Protein AF-A0A2J4RDI0-F1 (afdb_monomer_lite)

Sequence (144 aa):
PGLTCMLWFLLSSYFSYWLSDYASGIDKITVMVFAGAMGFFSIVVTAKTRSYFLSLPESFRKNSRFVNFLLAKCKMYGVCILFIFPCLAFYFSFTHLDSIIFCVITFFCIIVTVMVMNIDLGRYQLTTLTSVIESVKNKEIKLQ

Structure (mmCIF, N/CA/C/O backbone):
data_AF-A0A2J4RDI0-F1
#
_entry.id   AF-A0A2J4RDI0-F1
#
loop_
_atom_site.group_PDB
_atom_site.id
_atom_site.type_symbol
_atom_site.label_atom_id
_atom_site.label_alt_id
_atom_site.label_comp_id
_atom_site.label_asym_id
_atom_site.label_entity_id
_atom_site.label_seq_id
_atom_site.pdbx_PDB_ins_code
_atom_site.Cartn_x
_atom_site.Cartn_y
_atom_site.Cartn_z
_atom_site.occupancy
_atom_site.B_iso_or_equiv
_atom_site.auth_seq_id
_atom_site.auth_comp_id
_atom_site.auth_asym_id
_atom_site.auth_atom_id
_atom_site.pdbx_PDB_model_num
ATOM 1 N N . PRO A 1 1 ? 1.750 -8.832 10.143 1.00 75.44 1 PRO A N 1
ATOM 2 C CA . PRO A 1 1 ? 0.933 -8.332 9.014 1.00 75.44 1 PRO A CA 1
ATOM 3 C C . PRO A 1 1 ? 1.613 -7.208 8.221 1.00 75.44 1 PRO A C 1
ATOM 5 O O . PRO A 1 1 ? 1.884 -7.431 7.054 1.00 75.44 1 PRO A O 1
ATOM 8 N N . GLY A 1 2 ? 1.961 -6.063 8.828 1.00 79.69 2 GLY A N 1
ATOM 9 C CA . GLY A 1 2 ? 2.581 -4.946 8.091 1.00 79.69 2 GLY A CA 1
ATOM 10 C C . GLY A 1 2 ? 3.917 -5.310 7.427 1.00 79.69 2 GLY A C 1
ATOM 11 O O . GLY A 1 2 ? 4.104 -5.058 6.245 1.00 79.69 2 GLY A O 1
ATOM 12 N N . LEU A 1 3 ? 4.810 -5.993 8.155 1.00 83.44 3 LEU A N 1
ATOM 13 C CA . LEU A 1 3 ? 6.082 -6.475 7.597 1.00 83.44 3 LEU A CA 1
ATOM 14 C C . LEU A 1 3 ? 5.873 -7.468 6.441 1.00 83.44 3 LEU A C 1
ATOM 16 O O . LEU A 1 3 ? 6.575 -7.417 5.440 1.00 83.44 3 LEU A O 1
ATOM 20 N N . THR A 1 4 ? 4.872 -8.343 6.557 1.00 85.88 4 THR A N 1
ATOM 21 C CA . THR A 1 4 ? 4.497 -9.289 5.498 1.00 85.88 4 THR A CA 1
ATOM 22 C C . THR A 1 4 ? 4.040 -8.556 4.234 1.00 85.88 4 THR A C 1
ATOM 24 O O . THR A 1 4 ? 4.440 -8.945 3.144 1.00 85.88 4 THR A O 1
ATOM 27 N N . CYS A 1 5 ? 3.266 -7.471 4.368 1.00 84.62 5 CYS A N 1
ATOM 28 C CA . CYS A 1 5 ? 2.860 -6.630 3.237 1.00 84.62 5 CYS A CA 1
ATOM 29 C C . CYS A 1 5 ? 4.057 -5.939 2.574 1.00 84.62 5 CYS A C 1
ATOM 31 O O . CYS A 1 5 ? 4.156 -5.921 1.353 1.00 84.62 5 CYS A O 1
ATOM 33 N N . MET A 1 6 ? 4.988 -5.411 3.373 1.00 88.88 6 MET A N 1
ATOM 34 C CA . MET A 1 6 ? 6.218 -4.809 2.857 1.00 88.88 6 MET A CA 1
ATOM 35 C C . MET A 1 6 ? 7.050 -5.818 2.060 1.00 88.88 6 MET A C 1
ATOM 37 O O . MET A 1 6 ? 7.462 -5.522 0.940 1.00 88.88 6 MET A O 1
ATOM 41 N N . LEU A 1 7 ? 7.272 -7.011 2.620 1.00 89.44 7 LEU A N 1
ATOM 42 C CA . LEU A 1 7 ? 7.992 -8.079 1.930 1.00 89.44 7 LEU A CA 1
ATOM 43 C C . LEU A 1 7 ? 7.281 -8.474 0.637 1.00 89.44 7 LEU A C 1
ATOM 45 O O . LEU A 1 7 ? 7.943 -8.652 -0.376 1.00 89.44 7 LEU 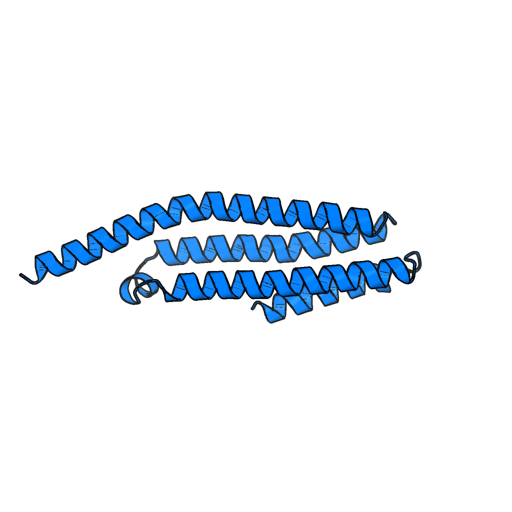A O 1
ATOM 49 N N . TRP A 1 8 ? 5.948 -8.546 0.649 1.00 90.81 8 TRP A N 1
ATOM 50 C CA . TRP A 1 8 ? 5.157 -8.843 -0.541 1.00 90.81 8 TRP A CA 1
ATOM 51 C C . TRP A 1 8 ? 5.350 -7.808 -1.653 1.00 90.81 8 TRP A C 1
ATOM 53 O O . TRP A 1 8 ? 5.602 -8.198 -2.787 1.00 90.81 8 TRP A O 1
ATOM 63 N N . PHE A 1 9 ? 5.306 -6.508 -1.339 1.00 89.69 9 PHE A N 1
ATOM 64 C CA . PHE A 1 9 ? 5.530 -5.452 -2.334 1.00 89.69 9 PHE A CA 1
ATOM 65 C C . PHE A 1 9 ? 6.938 -5.491 -2.923 1.00 89.69 9 PHE A C 1
ATOM 67 O O . PHE A 1 9 ? 7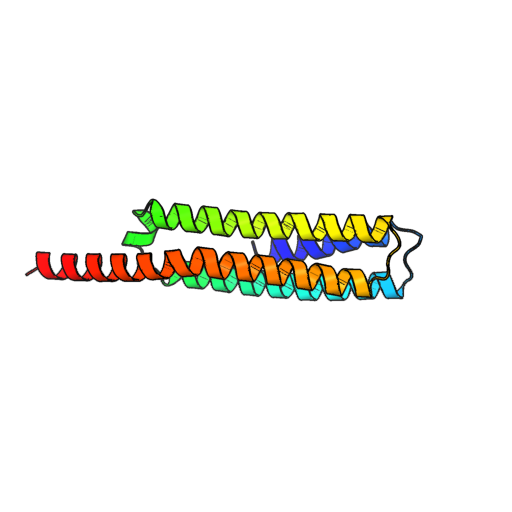.099 -5.396 -4.141 1.00 89.69 9 PHE A O 1
ATOM 74 N N . LEU A 1 10 ? 7.952 -5.695 -2.078 1.00 90.31 10 LEU A N 1
ATOM 75 C CA . LEU A 1 10 ? 9.331 -5.857 -2.535 1.00 90.31 10 LEU A CA 1
ATOM 76 C C . LEU A 1 10 ? 9.476 -7.079 -3.446 1.00 90.31 10 LEU A C 1
ATOM 78 O O . LEU A 1 10 ? 10.067 -6.971 -4.517 1.00 90.31 10 LEU A O 1
ATOM 82 N N . LEU A 1 11 ? 8.895 -8.215 -3.054 1.00 90.88 11 LEU A N 1
ATOM 83 C CA . LEU A 1 11 ? 8.940 -9.455 -3.823 1.00 90.88 11 LEU A CA 1
ATOM 84 C C . LEU A 1 11 ? 8.218 -9.303 -5.170 1.00 90.88 11 LEU A C 1
ATOM 86 O O . LEU A 1 11 ? 8.746 -9.719 -6.197 1.00 90.88 11 LEU A O 1
ATOM 90 N N . SER A 1 12 ? 7.042 -8.667 -5.186 1.00 88.88 12 SER A N 1
ATOM 91 C CA . SER A 1 12 ? 6.279 -8.445 -6.416 1.00 88.88 12 SER A CA 1
ATOM 92 C C . SER A 1 12 ? 6.999 -7.518 -7.386 1.00 88.88 12 SER A C 1
ATOM 94 O O . SER A 1 12 ? 7.036 -7.799 -8.581 1.00 88.88 12 SER A O 1
ATOM 96 N N . SER A 1 13 ? 7.607 -6.443 -6.883 1.00 87.00 13 SER A N 1
ATOM 97 C CA . SER A 1 13 ? 8.385 -5.517 -7.705 1.00 87.00 13 SER A CA 1
ATOM 98 C C . SER A 1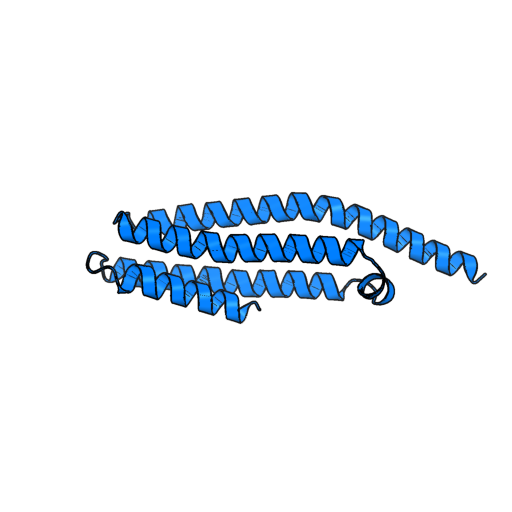 13 ? 9.656 -6.169 -8.235 1.00 87.00 13 SER A C 1
ATOM 100 O O . SER A 1 13 ? 9.976 -6.001 -9.410 1.00 87.00 13 SER A O 1
ATOM 102 N N . TYR A 1 14 ? 10.336 -6.956 -7.394 1.00 87.12 14 TYR A N 1
ATOM 103 C CA . TYR A 1 14 ? 11.502 -7.731 -7.798 1.00 87.12 14 TYR A CA 1
ATOM 104 C C . TYR A 1 14 ? 11.136 -8.702 -8.918 1.00 87.12 14 TYR A C 1
ATOM 106 O O . TYR A 1 14 ? 11.708 -8.609 -9.994 1.00 87.12 14 TYR A O 1
ATOM 114 N N . PHE A 1 15 ? 10.130 -9.562 -8.736 1.00 87.88 15 PHE A N 1
ATOM 115 C CA . PHE A 1 15 ? 9.735 -10.493 -9.793 1.00 87.88 15 PHE A CA 1
ATOM 116 C C . PHE A 1 15 ? 9.275 -9.777 -11.063 1.00 87.88 15 PHE A C 1
ATOM 118 O O . PHE A 1 15 ? 9.708 -10.154 -12.144 1.00 87.88 15 PHE A O 1
ATOM 125 N N . SER A 1 16 ? 8.473 -8.716 -10.961 1.00 85.44 16 SER A N 1
ATOM 126 C CA . SER A 1 16 ? 7.932 -8.043 -12.149 1.00 85.44 16 SER A CA 1
ATOM 127 C C . SER A 1 16 ? 9.027 -7.426 -13.023 1.00 85.44 16 SER A C 1
ATOM 129 O O . SER A 1 16 ? 9.002 -7.602 -14.236 1.00 85.44 16 SER A O 1
ATOM 131 N N . TYR A 1 17 ? 9.992 -6.715 -12.431 1.00 80.75 17 TYR A N 1
ATOM 132 C CA . TYR A 1 17 ? 11.004 -5.955 -13.180 1.00 80.75 17 TYR A CA 1
ATOM 133 C C . TYR A 1 17 ? 12.337 -6.691 -13.345 1.00 80.75 17 TYR A C 1
ATOM 135 O O . TYR A 1 17 ? 13.084 -6.385 -14.269 1.00 80.75 17 TYR A O 1
ATOM 143 N N . TRP A 1 18 ? 12.657 -7.662 -12.485 1.00 77.50 18 TRP A N 1
ATOM 144 C CA . TRP A 1 18 ? 13.875 -8.468 -12.622 1.00 77.50 18 TRP A CA 1
ATOM 145 C C . TRP A 1 18 ? 13.734 -9.559 -13.685 1.00 77.50 18 TRP A C 1
ATOM 147 O O . TRP A 1 18 ? 14.708 -9.843 -14.371 1.00 77.50 18 TRP A O 1
ATOM 157 N N . LEU A 1 19 ? 12.531 -10.127 -13.856 1.00 73.88 19 LEU A N 1
ATOM 158 C CA . LEU A 1 19 ? 12.229 -11.060 -14.954 1.00 73.88 19 LEU A CA 1
ATOM 159 C C . LEU A 1 19 ? 12.091 -10.358 -16.314 1.00 73.88 19 LEU A C 1
ATOM 161 O O . LEU A 1 19 ? 12.097 -11.025 -17.342 1.00 73.88 19 LEU A O 1
ATOM 165 N N . SER A 1 20 ? 11.943 -9.032 -16.332 1.00 72.12 20 SER A N 1
ATOM 166 C CA . SER A 1 20 ? 11.836 -8.261 -17.570 1.00 72.12 20 SER A CA 1
ATOM 167 C C . SER A 1 20 ? 13.228 -7.859 -18.059 1.00 72.12 20 SER A C 1
ATOM 169 O O . SER A 1 20 ? 13.878 -6.981 -17.484 1.00 72.12 20 SER A O 1
ATOM 171 N N . ASP A 1 21 ? 13.686 -8.496 -19.139 1.00 67.44 21 ASP A N 1
ATOM 172 C CA . ASP A 1 21 ? 14.976 -8.194 -19.782 1.00 67.44 21 ASP A CA 1
ATOM 173 C C . ASP A 1 21 ? 15.021 -6.794 -20.420 1.00 67.44 21 ASP A C 1
ATOM 175 O O . ASP A 1 21 ? 16.095 -6.256 -20.675 1.00 67.44 21 ASP A O 1
ATOM 179 N N . TYR A 1 22 ? 13.859 -6.169 -20.622 1.00 66.12 22 TYR A N 1
ATOM 180 C CA . TYR A 1 22 ? 13.720 -4.852 -21.248 1.00 66.12 22 TYR A CA 1
ATOM 181 C C . TYR A 1 22 ? 13.860 -3.676 -20.271 1.00 66.12 22 TYR A C 1
ATOM 183 O O . TYR A 1 22 ? 13.978 -2.533 -20.705 1.00 66.12 22 TYR A O 1
ATOM 191 N N . ALA A 1 23 ? 13.838 -3.924 -18.957 1.00 68.88 23 ALA A N 1
ATOM 192 C CA . ALA A 1 23 ? 13.927 -2.863 -17.959 1.00 68.88 23 ALA A CA 1
ATOM 193 C C . ALA A 1 23 ? 15.377 -2.391 -17.767 1.00 68.88 23 ALA A C 1
ATOM 195 O O . ALA A 1 23 ? 16.276 -3.195 -17.486 1.00 68.88 23 ALA A O 1
ATOM 196 N N . SER A 1 24 ? 15.604 -1.077 -17.843 1.00 79.00 24 SER A N 1
ATOM 197 C CA . SER A 1 24 ? 16.921 -0.502 -17.569 1.00 79.00 24 SER A CA 1
ATOM 198 C C . SER A 1 24 ? 17.313 -0.702 -16.097 1.00 79.00 24 SER A C 1
ATOM 200 O O . SER A 1 24 ? 16.466 -0.868 -15.213 1.00 79.00 24 SER A O 1
ATOM 202 N N . GLY A 1 25 ? 18.615 -0.660 -15.792 1.00 79.19 25 GLY A N 1
ATOM 203 C CA . GLY A 1 25 ? 19.087 -0.749 -14.404 1.00 79.19 25 GLY A CA 1
ATOM 204 C C . GLY A 1 25 ? 18.495 0.343 -13.499 1.00 79.19 25 GLY A C 1
ATOM 205 O O . GLY A 1 25 ? 18.203 0.087 -12.332 1.00 79.19 25 GLY A O 1
ATOM 206 N N . ILE A 1 26 ? 18.246 1.534 -14.054 1.00 82.25 26 ILE A N 1
ATOM 207 C CA . ILE A 1 26 ? 17.636 2.662 -13.339 1.00 82.25 26 ILE A CA 1
ATOM 208 C C . ILE A 1 26 ? 16.154 2.403 -13.042 1.00 82.25 26 ILE A C 1
ATOM 210 O O . ILE A 1 26 ? 15.701 2.703 -11.936 1.00 82.25 26 ILE A O 1
ATOM 214 N N . ASP A 1 27 ? 15.414 1.786 -13.966 1.00 82.81 27 ASP A N 1
ATOM 215 C CA . ASP A 1 27 ? 14.008 1.421 -13.742 1.00 82.81 27 ASP A CA 1
ATOM 216 C C . ASP A 1 27 ? 13.873 0.395 -12.618 1.00 82.81 27 ASP A C 1
ATOM 218 O O . ASP A 1 27 ? 13.043 0.555 -11.720 1.00 82.81 27 ASP A O 1
ATOM 222 N N . LYS A 1 28 ? 14.748 -0.620 -12.609 1.00 84.62 28 LYS A N 1
ATOM 223 C CA . LYS A 1 28 ? 14.783 -1.649 -11.558 1.00 84.62 28 LYS A CA 1
ATOM 224 C C . LYS A 1 28 ? 15.009 -1.023 -10.179 1.00 84.62 28 LYS A C 1
ATOM 226 O O . LYS A 1 28 ? 14.271 -1.321 -9.240 1.00 84.62 28 LYS A O 1
ATOM 231 N N . ILE A 1 29 ? 15.983 -0.117 -10.060 1.00 86.81 29 ILE A N 1
ATOM 232 C CA . ILE A 1 29 ? 16.281 0.577 -8.797 1.00 86.81 29 ILE A CA 1
ATOM 233 C C . ILE A 1 29 ? 15.106 1.470 -8.379 1.00 86.81 29 ILE A C 1
ATOM 235 O O . ILE A 1 29 ? 14.670 1.405 -7.230 1.00 86.81 29 ILE A O 1
ATOM 239 N N . THR A 1 30 ? 14.555 2.257 -9.305 1.00 88.25 30 THR A N 1
ATOM 240 C CA . THR A 1 30 ? 13.435 3.176 -9.042 1.00 88.25 30 THR A CA 1
ATOM 241 C C . THR A 1 30 ? 12.222 2.435 -8.486 1.00 88.25 30 THR A C 1
ATOM 243 O O . THR A 1 30 ? 11.676 2.815 -7.448 1.00 88.25 30 THR A O 1
ATOM 246 N N . VAL A 1 31 ? 11.836 1.330 -9.125 1.00 88.88 31 VAL A N 1
ATOM 247 C CA . VAL A 1 31 ? 10.679 0.532 -8.708 1.00 88.88 31 VAL A CA 1
ATOM 248 C C . VAL A 1 31 ? 10.922 -0.156 -7.364 1.00 88.88 31 VAL A C 1
ATOM 250 O O . VAL A 1 31 ? 10.004 -0.227 -6.545 1.00 88.88 31 VAL A O 1
ATOM 253 N N . MET A 1 32 ? 12.145 -0.621 -7.086 1.00 90.00 32 MET A N 1
ATOM 254 C CA . MET A 1 32 ? 12.482 -1.200 -5.781 1.00 90.00 32 MET A CA 1
ATOM 255 C C . MET A 1 32 ? 12.445 -0.168 -4.651 1.00 90.00 32 MET A C 1
ATOM 257 O O . MET A 1 32 ? 11.897 -0.455 -3.585 1.00 90.00 32 MET A O 1
ATOM 261 N N . VAL A 1 33 ? 12.980 1.037 -4.876 1.00 91.81 33 VAL A N 1
ATOM 262 C CA . VAL A 1 33 ? 12.928 2.130 -3.891 1.00 91.81 33 VAL A CA 1
ATOM 263 C C . VAL A 1 33 ? 11.477 2.519 -3.613 1.00 91.81 33 VAL A C 1
ATOM 265 O O . VAL A 1 33 ? 11.079 2.632 -2.451 1.00 91.81 33 VAL A O 1
ATOM 268 N N . PHE A 1 34 ? 10.659 2.648 -4.660 1.00 91.06 34 PHE A N 1
ATOM 269 C CA . PHE A 1 34 ? 9.237 2.940 -4.518 1.00 91.06 34 PHE A CA 1
ATOM 270 C C . PHE A 1 34 ? 8.492 1.835 -3.755 1.00 91.06 34 PHE A C 1
ATOM 272 O O . PHE A 1 34 ? 7.754 2.126 -2.814 1.00 91.06 34 PHE A O 1
ATOM 279 N N . ALA A 1 35 ? 8.729 0.564 -4.084 1.00 91.38 35 ALA A N 1
ATOM 280 C CA . ALA A 1 35 ? 8.141 -0.569 -3.371 1.00 91.38 35 ALA A CA 1
ATOM 281 C C . ALA A 1 35 ? 8.546 -0.604 -1.890 1.00 91.38 35 ALA A C 1
ATOM 283 O O . ALA A 1 35 ? 7.709 -0.876 -1.029 1.00 91.38 35 ALA A O 1
ATOM 284 N N . GLY A 1 36 ? 9.801 -0.267 -1.578 1.00 90.81 36 GLY A N 1
ATOM 285 C CA . GLY A 1 36 ? 10.277 -0.108 -0.206 1.00 90.81 36 GLY A CA 1
ATOM 286 C C . GLY A 1 36 ? 9.542 1.006 0.544 1.00 90.81 36 GLY A C 1
ATOM 287 O O . GLY A 1 36 ? 9.057 0.780 1.655 1.00 90.81 36 GLY A O 1
ATOM 288 N N . ALA A 1 37 ? 9.383 2.179 -0.078 1.00 92.19 37 ALA A N 1
ATOM 289 C CA . ALA A 1 37 ? 8.639 3.299 0.500 1.00 92.19 37 ALA A CA 1
ATOM 290 C C . ALA A 1 37 ? 7.162 2.939 0.747 1.00 92.19 37 ALA A C 1
ATOM 292 O O . ALA A 1 37 ? 6.644 3.134 1.848 1.00 92.19 37 ALA A O 1
ATOM 293 N N . MET A 1 38 ? 6.493 2.334 -0.238 1.00 89.81 38 MET A N 1
ATOM 294 C CA . MET A 1 38 ? 5.109 1.864 -0.104 1.00 89.81 38 MET A CA 1
ATOM 295 C C . MET A 1 38 ? 4.971 0.764 0.956 1.00 89.81 38 MET A C 1
ATOM 297 O O . MET A 1 38 ? 4.009 0.749 1.729 1.00 89.81 38 MET A O 1
ATOM 301 N N . GLY A 1 39 ? 5.963 -0.121 1.054 1.00 89.50 39 GLY A N 1
ATOM 302 C CA . GLY A 1 39 ? 6.071 -1.120 2.109 1.00 89.50 39 GLY A CA 1
ATOM 303 C C . GLY A 1 39 ? 6.145 -0.492 3.498 1.00 89.50 39 GLY A C 1
ATOM 304 O O . GLY A 1 39 ? 5.393 -0.895 4.388 1.00 89.50 39 GLY A O 1
ATOM 305 N N . PHE A 1 40 ? 6.956 0.551 3.676 1.00 89.38 40 PHE A N 1
ATOM 306 C CA . PHE A 1 40 ? 7.016 1.303 4.928 1.00 89.38 40 PHE A CA 1
ATOM 307 C C . PHE A 1 40 ? 5.666 1.946 5.280 1.00 89.38 40 PHE A C 1
ATOM 309 O O . PHE A 1 40 ? 5.171 1.770 6.397 1.00 89.38 40 PHE A O 1
ATOM 316 N N . PHE A 1 41 ? 5.005 2.604 4.320 1.00 87.62 41 PHE A N 1
ATOM 317 C CA . PHE A 1 41 ? 3.660 3.148 4.536 1.00 87.62 41 PHE A CA 1
ATOM 318 C C . PHE A 1 41 ? 2.654 2.066 4.947 1.00 87.62 41 PHE A C 1
ATOM 320 O O . PHE A 1 41 ? 1.843 2.291 5.845 1.00 87.62 41 PHE A O 1
ATOM 327 N N . SER A 1 42 ? 2.738 0.864 4.370 1.00 85.94 42 SER A N 1
ATOM 328 C CA . SER A 1 42 ? 1.865 -0.256 4.746 1.00 85.94 42 SER A CA 1
ATOM 329 C C . SER A 1 42 ? 2.049 -0.689 6.208 1.00 85.94 42 SER A C 1
ATOM 331 O O . SER A 1 42 ? 1.068 -1.014 6.890 1.00 85.94 42 SER A O 1
ATOM 333 N N . ILE A 1 43 ? 3.282 -0.634 6.730 1.00 88.06 43 ILE A N 1
ATOM 334 C CA . ILE A 1 43 ? 3.581 -0.902 8.142 1.00 88.06 43 ILE A CA 1
ATOM 335 C C . ILE A 1 43 ? 2.925 0.162 9.019 1.00 88.06 43 ILE A C 1
ATOM 337 O O . ILE A 1 43 ? 2.238 -0.192 9.980 1.00 88.06 43 ILE A O 1
ATOM 341 N N . VAL A 1 44 ? 3.081 1.441 8.665 1.00 86.94 44 VAL A N 1
ATOM 342 C CA . VAL A 1 44 ? 2.488 2.564 9.405 1.00 86.94 44 VAL A CA 1
ATOM 343 C C . VAL A 1 44 ? 0.966 2.446 9.440 1.00 86.94 44 VAL A C 1
ATOM 345 O O . VAL A 1 44 ? 0.377 2.500 10.518 1.00 86.94 44 VAL A O 1
ATOM 348 N N . VAL A 1 45 ? 0.320 2.210 8.295 1.00 83.00 45 VAL A N 1
ATOM 349 C CA . VAL A 1 45 ? -1.140 2.038 8.215 1.00 83.00 45 VAL A CA 1
ATOM 350 C C . VAL A 1 45 ? -1.592 0.854 9.069 1.00 83.00 45 VAL A C 1
ATOM 352 O O . VAL A 1 45 ? -2.515 0.984 9.871 1.00 83.00 45 VAL A O 1
ATOM 355 N N . THR A 1 46 ? -0.896 -0.282 8.987 1.00 84.25 46 THR A N 1
ATOM 356 C CA . THR A 1 46 ? -1.220 -1.461 9.803 1.00 84.25 46 THR A CA 1
ATOM 357 C C . THR A 1 46 ? -1.076 -1.178 11.301 1.00 84.25 46 THR A C 1
ATOM 359 O O . THR A 1 46 ? -1.917 -1.601 12.099 1.00 84.25 46 THR A O 1
ATOM 362 N N . ALA A 1 47 ? -0.031 -0.449 11.702 1.00 84.94 47 ALA A N 1
ATOM 363 C CA . ALA A 1 47 ? 0.180 -0.046 13.087 1.00 84.94 47 ALA A CA 1
ATOM 364 C C . ALA A 1 47 ? -0.922 0.910 13.572 1.00 84.94 47 ALA A C 1
ATOM 366 O O . ALA A 1 47 ? -1.438 0.732 14.676 1.00 84.94 47 ALA A O 1
ATOM 367 N N . LYS A 1 48 ? -1.344 1.865 12.732 1.00 82.62 48 LYS A N 1
ATOM 368 C CA . LYS A 1 48 ? -2.445 2.795 13.028 1.00 82.62 48 LYS A CA 1
ATOM 369 C C . LYS A 1 48 ? -3.768 2.054 13.207 1.00 82.62 48 LYS A C 1
ATOM 371 O O . LYS A 1 48 ? -4.432 2.269 14.217 1.00 82.62 48 LYS A O 1
ATOM 376 N N . THR A 1 49 ? -4.111 1.126 12.314 1.00 78.44 49 THR A N 1
ATOM 377 C CA . THR A 1 49 ? -5.329 0.308 12.437 1.00 78.44 49 THR A CA 1
ATOM 378 C C . THR A 1 49 ? -5.306 -0.563 13.693 1.00 78.44 49 THR A C 1
ATOM 380 O O . THR A 1 49 ? -6.309 -0.664 14.398 1.00 78.44 49 THR A O 1
ATOM 383 N N . ARG A 1 50 ? -4.155 -1.163 14.030 1.00 81.19 50 ARG A N 1
ATOM 384 C CA . ARG A 1 50 ? -4.011 -1.953 15.263 1.00 81.19 50 ARG A CA 1
ATOM 385 C C . ARG A 1 50 ? -4.149 -1.085 16.515 1.00 81.19 50 ARG A C 1
ATOM 387 O O . ARG A 1 50 ? -4.811 -1.502 17.457 1.00 81.19 50 ARG A O 1
ATOM 394 N N . SER A 1 51 ? -3.548 0.104 16.516 1.00 81.94 51 SER A N 1
ATOM 395 C CA . SER A 1 51 ? -3.670 1.068 17.615 1.00 81.94 51 SER A CA 1
ATOM 396 C C . SER A 1 51 ? -5.125 1.503 17.811 1.00 81.94 51 SER A C 1
ATOM 398 O O . SER A 1 51 ? -5.646 1.421 18.920 1.00 81.94 51 SER A O 1
ATOM 400 N N . TYR A 1 52 ? -5.825 1.821 16.717 1.00 75.75 52 TYR A N 1
ATOM 401 C CA . TYR A 1 52 ? -7.251 2.155 16.736 1.00 75.75 52 TYR A CA 1
ATOM 402 C C . TYR A 1 52 ? -8.117 1.016 17.298 1.00 75.75 52 TYR A C 1
ATOM 404 O O . TYR A 1 52 ? -9.041 1.232 18.080 1.00 75.75 52 TYR A O 1
ATOM 412 N N . PHE A 1 53 ? -7.808 -0.228 16.936 1.00 74.06 53 PHE A N 1
ATOM 413 C CA . PHE A 1 53 ? -8.521 -1.382 17.475 1.00 74.06 53 PHE A CA 1
ATOM 414 C C . PHE A 1 53 ? -8.287 -1.574 18.983 1.00 74.06 53 PHE A C 1
ATOM 416 O O . PHE A 1 53 ? -9.198 -1.975 19.706 1.00 74.06 53 PHE A O 1
ATOM 423 N N . LEU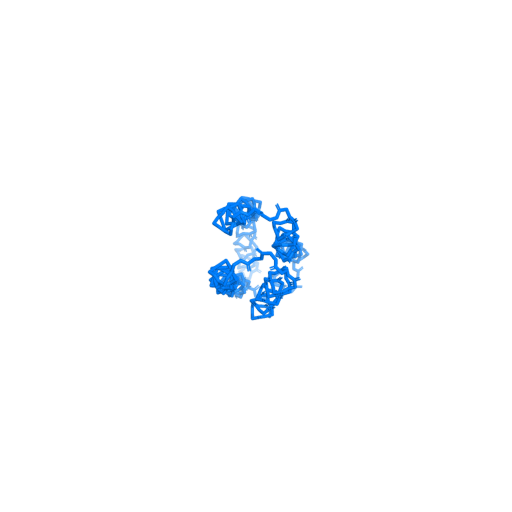 A 1 54 ? -7.078 -1.277 19.468 1.00 78.31 54 LEU A N 1
ATOM 424 C CA . LEU A 1 54 ? -6.727 -1.385 20.884 1.00 78.31 54 LEU A CA 1
ATOM 425 C C . LEU A 1 54 ? -7.301 -0.248 21.735 1.00 78.31 54 LEU A C 1
ATOM 427 O O . LEU A 1 54 ? -7.576 -0.484 22.909 1.00 78.31 54 LEU A O 1
ATOM 431 N N . SER A 1 55 ? -7.547 0.937 21.163 1.00 78.44 55 SER A N 1
ATOM 432 C CA . SER A 1 55 ? -8.212 2.036 21.878 1.00 78.44 55 SER A CA 1
ATOM 433 C C . SER A 1 55 ? -9.692 1.769 22.177 1.00 78.44 55 SER A C 1
ATOM 435 O O . SER A 1 55 ? -10.292 2.486 22.973 1.00 78.44 55 SER A O 1
ATOM 437 N N . LEU A 1 56 ? -10.297 0.743 21.566 1.00 74.50 56 LEU A N 1
ATOM 438 C CA . LEU A 1 56 ? -11.674 0.345 21.858 1.00 74.50 56 LEU A CA 1
ATOM 439 C C . LEU A 1 56 ? -11.757 -0.511 23.145 1.00 74.50 56 LEU A C 1
ATOM 441 O O . LEU A 1 56 ? -10.934 -1.424 23.332 1.00 74.50 56 LEU A O 1
ATOM 445 N N . PRO A 1 57 ? -12.782 -0.293 23.999 1.00 73.69 57 PRO A N 1
ATOM 446 C CA . PRO A 1 57 ? -12.973 -1.061 25.228 1.00 73.69 57 PRO A CA 1
ATOM 447 C C . PRO A 1 57 ? -13.129 -2.564 24.950 1.00 73.69 57 PRO A C 1
ATOM 449 O O . PRO A 1 57 ? -13.804 -2.967 23.999 1.00 73.69 57 PRO A O 1
ATOM 452 N N . GLU A 1 58 ? -12.546 -3.416 25.802 1.00 71.12 58 GLU A N 1
ATOM 453 C CA . GLU A 1 58 ? -12.518 -4.875 25.592 1.00 71.12 58 GLU A CA 1
ATOM 454 C C . GLU A 1 58 ? -13.905 -5.520 25.488 1.00 71.12 58 GLU A C 1
ATOM 456 O O . GLU A 1 58 ? -14.101 -6.449 24.700 1.00 71.12 58 GLU A O 1
ATOM 461 N N . SER A 1 59 ? -14.879 -4.996 26.235 1.00 68.06 59 SER A N 1
ATOM 462 C CA . SER A 1 59 ? -16.266 -5.469 26.226 1.00 68.06 59 SER A CA 1
ATOM 463 C C . SER A 1 59 ? -16.921 -5.321 24.848 1.00 68.06 59 SER A C 1
ATOM 465 O O . SER A 1 59 ? -17.618 -6.230 24.400 1.00 68.06 59 SER A O 1
ATOM 467 N N . PHE A 1 60 ? -16.637 -4.233 24.128 1.00 67.38 60 PHE A N 1
ATOM 468 C CA . PHE A 1 60 ? -17.100 -4.027 22.752 1.00 67.38 60 PHE A CA 1
ATOM 469 C C . PHE A 1 60 ? -16.272 -4.811 21.742 1.00 67.38 60 PHE A C 1
ATOM 471 O O . PHE A 1 60 ? -16.811 -5.287 20.744 1.00 67.38 60 PHE A O 1
ATOM 478 N N . ARG A 1 61 ? -14.980 -4.994 22.025 1.00 69.31 61 ARG A N 1
ATOM 479 C CA . ARG A 1 61 ? -14.051 -5.738 21.172 1.00 69.31 61 ARG A CA 1
ATOM 480 C C . ARG A 1 61 ? -14.443 -7.210 21.016 1.00 69.31 61 ARG A C 1
ATOM 482 O O . ARG A 1 61 ? -14.305 -7.753 19.926 1.00 69.31 61 ARG A O 1
ATOM 489 N N . LYS A 1 62 ? -14.927 -7.846 22.091 1.00 67.50 62 LYS A N 1
ATOM 490 C CA . LYS A 1 62 ? -15.306 -9.272 22.102 1.00 67.50 62 LYS A CA 1
ATOM 491 C C . LYS A 1 62 ? -16.783 -9.535 21.785 1.00 67.50 62 LYS A C 1
ATOM 493 O O . LYS A 1 62 ? -17.072 -10.541 21.148 1.00 67.50 62 LYS A O 1
ATOM 498 N N . ASN A 1 63 ? -17.704 -8.647 22.174 1.00 65.88 63 ASN A N 1
ATOM 499 C CA . ASN A 1 63 ? -19.146 -8.919 22.049 1.00 65.88 63 ASN A CA 1
ATOM 500 C C . ASN A 1 63 ? -19.824 -8.282 20.824 1.00 65.88 63 ASN A C 1
ATOM 502 O O . ASN A 1 63 ? -20.946 -8.661 20.490 1.00 65.88 63 ASN A O 1
ATOM 506 N N . SER A 1 64 ? -19.194 -7.324 20.134 1.00 67.25 64 SER A N 1
ATOM 507 C CA . SER A 1 64 ? -19.852 -6.619 19.026 1.00 67.25 64 SER A CA 1
ATOM 508 C C . SER A 1 64 ? -19.643 -7.312 17.674 1.00 67.25 64 SER A C 1
ATOM 510 O O . SER A 1 64 ? -18.562 -7.252 17.083 1.00 67.25 64 SER A O 1
ATOM 512 N N . ARG A 1 65 ? -20.719 -7.890 17.114 1.00 70.06 65 ARG A N 1
ATOM 513 C CA . ARG A 1 65 ? -20.770 -8.338 15.702 1.00 70.06 65 ARG A CA 1
ATOM 514 C C . ARG A 1 65 ? -20.410 -7.213 14.723 1.00 70.06 65 ARG A C 1
ATOM 516 O O . ARG A 1 65 ? -19.815 -7.478 13.682 1.00 70.06 65 ARG A O 1
ATOM 523 N N . PHE A 1 66 ? -20.735 -5.967 15.064 1.00 69.19 66 PHE A N 1
ATOM 524 C CA . PHE A 1 66 ? -20.485 -4.801 14.220 1.00 69.19 66 PHE A CA 1
ATOM 525 C C . PHE A 1 66 ? -18.996 -4.429 14.150 1.00 69.19 66 PHE A C 1
ATOM 527 O O . PHE A 1 66 ? -18.485 -4.145 13.069 1.00 69.19 66 PHE A O 1
ATOM 534 N N . VAL A 1 67 ? -18.263 -4.507 15.269 1.00 69.81 67 VAL A N 1
ATOM 535 C CA . VAL A 1 67 ? -16.804 -4.277 15.278 1.00 69.81 67 VAL A CA 1
ATOM 536 C C . VAL A 1 67 ? -16.087 -5.329 14.428 1.00 69.81 67 VAL A C 1
ATOM 538 O O . VAL A 1 67 ? -15.217 -4.985 13.629 1.00 69.81 67 VAL A O 1
ATOM 541 N N . ASN A 1 68 ? -16.504 -6.597 14.519 1.00 74.38 68 ASN A N 1
ATOM 542 C CA . ASN A 1 68 ? -15.984 -7.654 13.647 1.00 74.38 68 ASN A CA 1
ATOM 543 C C . ASN A 1 68 ? -16.307 -7.412 12.165 1.00 74.38 68 ASN A C 1
ATOM 545 O O . ASN A 1 68 ? -15.457 -7.658 11.312 1.00 74.38 68 ASN A O 1
ATOM 549 N N . PHE A 1 69 ? -17.491 -6.885 11.846 1.00 77.69 69 PHE A N 1
ATOM 550 C CA . PHE A 1 69 ? -17.847 -6.507 10.477 1.00 77.69 69 PHE A CA 1
ATOM 551 C C . PHE A 1 69 ? -16.955 -5.380 9.930 1.00 77.69 69 PHE A C 1
ATOM 553 O O . PHE A 1 69 ? -16.462 -5.476 8.804 1.00 77.69 69 PHE A O 1
ATOM 560 N N . LEU A 1 70 ? -16.678 -4.344 10.729 1.00 76.19 70 LEU A N 1
ATOM 561 C CA . LEU A 1 70 ? -15.766 -3.264 10.335 1.00 76.19 70 LEU A CA 1
ATOM 562 C C . LEU A 1 70 ? -14.331 -3.747 10.139 1.00 76.19 70 LEU A C 1
ATOM 564 O O . LEU A 1 70 ? -13.682 -3.365 9.165 1.00 76.19 70 LEU A O 1
ATOM 568 N N . LEU A 1 71 ? -13.849 -4.622 11.022 1.00 75.62 71 LEU A N 1
ATOM 569 C CA . LEU A 1 71 ? -12.543 -5.253 10.862 1.00 75.62 71 LEU A CA 1
ATOM 570 C C . LEU A 1 71 ? -12.469 -6.109 9.596 1.00 75.62 71 LEU A C 1
ATOM 572 O O . LEU A 1 71 ? -11.467 -6.048 8.886 1.00 75.62 71 LEU A O 1
ATOM 576 N N . ALA A 1 72 ? -13.517 -6.878 9.289 1.00 80.31 72 ALA A N 1
ATOM 577 C CA . ALA A 1 72 ? -13.584 -7.683 8.074 1.00 80.31 72 ALA A CA 1
ATOM 578 C C . ALA A 1 72 ? -13.543 -6.805 6.814 1.00 80.31 72 ALA A C 1
ATOM 580 O O . ALA A 1 72 ? -12.761 -7.087 5.905 1.00 80.31 72 ALA A O 1
ATOM 581 N N . LYS A 1 73 ? -14.302 -5.699 6.787 1.00 81.12 73 LYS A N 1
ATOM 582 C CA . LYS A 1 73 ? -14.230 -4.706 5.704 1.00 81.12 73 LYS A CA 1
ATOM 583 C C . LYS A 1 73 ? -12.832 -4.103 5.578 1.00 81.12 73 LYS A C 1
ATOM 585 O O . LYS A 1 73 ? -12.263 -4.131 4.495 1.00 81.12 73 LYS A O 1
ATOM 590 N N . CYS A 1 74 ? -12.244 -3.620 6.674 1.00 79.06 74 CYS A N 1
ATOM 591 C CA . CYS A 1 74 ? -10.893 -3.050 6.673 1.00 79.06 74 CYS A CA 1
ATOM 592 C C . CYS A 1 74 ? -9.843 -4.053 6.161 1.00 79.06 74 CYS A C 1
ATOM 594 O O . CYS A 1 74 ? -9.005 -3.710 5.327 1.00 79.06 74 CYS A O 1
ATOM 596 N N . LYS A 1 75 ? -9.933 -5.319 6.590 1.00 83.44 75 LYS A N 1
ATOM 597 C CA . LYS A 1 75 ? -9.082 -6.402 6.086 1.00 83.44 75 LYS A CA 1
ATOM 598 C C . LYS A 1 75 ? -9.261 -6.599 4.580 1.00 83.44 75 LYS A C 1
ATOM 600 O O . LYS A 1 75 ? -8.265 -6.776 3.888 1.00 83.44 75 LYS A O 1
ATOM 605 N N . MET A 1 76 ? -10.492 -6.539 4.075 1.00 84.81 76 MET A N 1
ATOM 606 C CA . MET A 1 76 ? -10.783 -6.668 2.648 1.00 84.81 76 MET A CA 1
ATOM 607 C C . MET A 1 76 ? -10.142 -5.542 1.825 1.00 84.81 76 MET A C 1
ATOM 609 O O . MET A 1 76 ? -9.457 -5.853 0.859 1.00 84.81 76 MET A O 1
ATOM 613 N N . TYR A 1 77 ? -10.227 -4.273 2.251 1.00 83.81 77 TYR A N 1
ATOM 614 C CA . TYR A 1 77 ? -9.504 -3.174 1.581 1.00 83.81 77 TYR A CA 1
ATOM 615 C C . TYR A 1 77 ? -7.981 -3.377 1.609 1.00 83.81 77 TYR A C 1
ATOM 617 O O . TYR A 1 77 ? -7.309 -3.150 0.605 1.00 83.81 77 TYR A O 1
ATOM 625 N N . GLY A 1 78 ? -7.428 -3.858 2.729 1.00 84.25 78 GLY A N 1
ATOM 626 C CA . GLY A 1 78 ? -6.004 -4.196 2.822 1.00 84.25 78 GLY A CA 1
ATOM 627 C C . GLY A 1 78 ? -5.586 -5.293 1.836 1.00 84.25 78 GLY A C 1
ATOM 628 O O . GLY A 1 78 ? -4.544 -5.180 1.194 1.00 84.25 78 GLY A O 1
ATOM 629 N N . VAL A 1 79 ? -6.418 -6.326 1.669 1.00 87.06 79 VAL A N 1
ATOM 630 C CA . VAL A 1 79 ? -6.210 -7.390 0.672 1.00 87.06 79 VAL A CA 1
ATOM 631 C C . VAL A 1 79 ? -6.340 -6.848 -0.754 1.00 87.06 79 VAL A C 1
ATOM 633 O O . VAL A 1 79 ? -5.526 -7.199 -1.602 1.00 87.06 79 VAL A O 1
ATOM 636 N N . CYS A 1 80 ? -7.293 -5.951 -1.022 1.00 87.25 80 CYS A N 1
ATOM 637 C CA . CYS A 1 80 ? -7.417 -5.300 -2.326 1.00 87.25 80 CYS A CA 1
ATOM 638 C C . CYS A 1 80 ? -6.143 -4.531 -2.695 1.00 87.25 80 CYS A C 1
ATOM 640 O O . CYS A 1 80 ? -5.636 -4.708 -3.796 1.00 87.25 80 CYS A O 1
ATOM 642 N N . ILE A 1 81 ? -5.572 -3.745 -1.774 1.00 86.56 81 ILE A N 1
ATOM 643 C CA . ILE A 1 81 ? -4.308 -3.026 -2.018 1.00 86.56 81 ILE A CA 1
ATOM 644 C C . ILE A 1 81 ? -3.155 -4.011 -2.271 1.00 86.56 81 ILE A C 1
ATOM 646 O O . ILE A 1 81 ? -2.357 -3.799 -3.186 1.00 86.56 81 ILE A O 1
ATOM 650 N N . LEU A 1 82 ? -3.092 -5.112 -1.509 1.00 87.75 82 LEU A N 1
ATOM 651 C CA . LEU A 1 82 ? -2.098 -6.176 -1.705 1.00 87.75 82 LEU A CA 1
ATOM 652 C C . LEU A 1 82 ? -2.179 -6.852 -3.075 1.00 87.75 82 LEU A C 1
ATOM 654 O O . LEU A 1 82 ? -1.172 -7.387 -3.529 1.00 87.75 82 LEU A O 1
ATOM 658 N N . PHE A 1 83 ? -3.352 -6.846 -3.706 1.00 89.06 83 PHE A N 1
ATOM 659 C CA . PHE A 1 83 ? -3.578 -7.444 -5.018 1.00 89.06 83 PHE A CA 1
ATOM 660 C C . PHE A 1 83 ? -3.400 -6.433 -6.159 1.00 89.06 83 PHE A C 1
ATOM 662 O O . PHE A 1 83 ? -2.772 -6.736 -7.167 1.00 89.06 83 PHE A O 1
ATOM 669 N N . ILE A 1 84 ? -3.886 -5.202 -5.980 1.00 89.50 84 ILE A N 1
ATOM 670 C CA . ILE A 1 84 ? -3.768 -4.118 -6.964 1.00 89.50 84 ILE A CA 1
ATOM 671 C C . ILE A 1 84 ? -2.295 -3.807 -7.251 1.00 89.50 84 ILE A C 1
ATOM 673 O O . ILE A 1 84 ? -1.910 -3.718 -8.412 1.00 89.50 84 ILE A O 1
ATOM 677 N N . PHE A 1 85 ? -1.458 -3.696 -6.215 1.00 90.00 85 PHE A N 1
ATOM 678 C CA . PHE A 1 85 ? -0.041 -3.359 -6.378 1.00 90.00 85 PHE A CA 1
ATOM 679 C C . PHE A 1 85 ? 0.727 -4.327 -7.306 1.00 90.00 85 PHE A C 1
ATOM 681 O O . PHE A 1 85 ? 1.283 -3.857 -8.299 1.00 90.00 85 PHE A O 1
ATOM 688 N N . PRO A 1 86 ? 0.752 -5.656 -7.061 1.00 89.06 86 PRO A N 1
ATOM 689 C CA . PRO A 1 86 ? 1.418 -6.593 -7.960 1.00 89.06 86 PRO A CA 1
ATOM 690 C C . PRO A 1 86 ? 0.770 -6.621 -9.346 1.00 89.06 86 PRO A C 1
ATOM 692 O O . PRO A 1 86 ? 1.497 -6.670 -10.330 1.00 89.06 86 PRO A O 1
ATOM 695 N N . CYS A 1 87 ? -0.562 -6.533 -9.461 1.00 90.19 87 CYS A N 1
ATOM 696 C CA . CYS A 1 87 ? -1.222 -6.483 -10.770 1.00 90.19 87 CYS A CA 1
ATOM 697 C C . CYS A 1 87 ? -0.742 -5.298 -11.618 1.00 90.19 87 CYS A C 1
ATOM 699 O O . CYS A 1 87 ? -0.438 -5.489 -12.794 1.00 90.19 87 CYS A O 1
ATOM 701 N N . LEU A 1 88 ? -0.621 -4.101 -11.030 1.00 88.75 88 LEU A N 1
ATOM 702 C CA . LEU A 1 88 ? -0.025 -2.963 -11.729 1.00 88.75 88 LEU A CA 1
ATOM 703 C C . LEU A 1 88 ? 1.454 -3.214 -12.037 1.00 88.75 88 LEU A C 1
ATOM 705 O O . LEU A 1 88 ? 1.871 -2.984 -13.165 1.00 88.75 88 LEU A O 1
ATOM 709 N N . ALA A 1 89 ? 2.243 -3.723 -11.089 1.00 86.75 89 ALA A N 1
ATOM 710 C CA . ALA A 1 89 ? 3.668 -3.967 -11.318 1.00 86.75 89 ALA A CA 1
ATOM 711 C C . ALA A 1 89 ? 3.916 -4.912 -12.512 1.00 86.75 89 ALA A C 1
ATOM 713 O O . ALA A 1 89 ? 4.751 -4.616 -13.368 1.00 86.75 89 ALA A O 1
ATOM 714 N N . PHE A 1 90 ? 3.144 -5.997 -12.619 1.00 88.19 90 PHE A N 1
ATOM 715 C CA . PHE A 1 90 ? 3.214 -6.919 -13.754 1.00 88.19 90 PHE A CA 1
ATOM 716 C C . PHE A 1 90 ? 2.707 -6.288 -15.054 1.00 88.19 90 PHE A C 1
ATOM 718 O O . PHE A 1 90 ? 3.353 -6.443 -16.088 1.00 88.19 90 PHE A O 1
ATOM 725 N N . TYR A 1 91 ? 1.588 -5.557 -15.014 1.00 88.44 91 TYR A N 1
ATOM 726 C CA . TYR A 1 91 ? 1.032 -4.897 -16.199 1.00 88.44 91 TYR A CA 1
ATOM 727 C C . TYR A 1 91 ? 2.015 -3.884 -16.799 1.00 88.44 91 TYR A C 1
ATOM 729 O O . TYR A 1 91 ? 2.325 -3.954 -17.987 1.00 88.44 91 TYR A O 1
ATOM 737 N N . PHE A 1 92 ? 2.567 -2.994 -15.970 1.00 86.56 92 PHE A N 1
ATOM 738 C CA . PHE A 1 92 ? 3.514 -1.972 -16.417 1.00 86.56 92 PHE A CA 1
ATOM 739 C C . PHE A 1 92 ? 4.811 -2.588 -16.947 1.00 86.56 92 PHE A C 1
ATOM 741 O O . PHE A 1 92 ? 5.281 -2.174 -18.008 1.00 86.56 92 PHE A O 1
ATOM 748 N N . SER A 1 93 ? 5.331 -3.622 -16.274 1.00 83.44 93 SER A N 1
ATOM 749 C CA . SER A 1 93 ? 6.511 -4.361 -16.737 1.00 83.44 93 SER A CA 1
ATOM 750 C C . SER A 1 93 ? 6.293 -5.039 -18.097 1.00 83.44 93 SER A C 1
ATOM 752 O O . SER A 1 93 ? 7.179 -4.992 -18.949 1.00 83.44 93 SER A O 1
ATOM 754 N N . PHE A 1 94 ? 5.105 -5.609 -18.335 1.00 83.69 94 PHE A N 1
ATOM 755 C CA . PHE A 1 94 ? 4.759 -6.253 -19.607 1.00 83.69 94 PHE A CA 1
ATOM 756 C C . PHE A 1 94 ? 4.578 -5.248 -20.752 1.00 83.69 94 PHE A C 1
ATOM 758 O O . PHE A 1 94 ? 4.961 -5.518 -21.883 1.00 83.69 94 PHE A O 1
ATOM 765 N N . THR A 1 95 ? 4.007 -4.075 -20.469 1.00 83.31 95 THR A N 1
ATOM 766 C CA . THR A 1 95 ? 3.804 -3.016 -21.476 1.00 83.31 95 THR A CA 1
ATOM 767 C C . THR A 1 95 ? 5.049 -2.170 -21.759 1.00 83.31 95 THR A C 1
ATOM 769 O O . THR A 1 95 ? 4.995 -1.300 -22.624 1.00 83.31 95 THR A O 1
ATOM 772 N N . HIS A 1 96 ? 6.150 -2.400 -21.032 1.00 78.62 96 HIS A N 1
ATOM 773 C CA . HIS A 1 96 ? 7.400 -1.634 -21.132 1.00 78.62 96 HIS A CA 1
ATOM 774 C C . HIS A 1 96 ? 7.217 -0.114 -20.966 1.00 78.62 96 HIS A C 1
ATOM 776 O O . HIS A 1 96 ? 7.924 0.681 -21.581 1.00 78.62 96 HIS A O 1
ATOM 782 N N . LEU A 1 97 ? 6.251 0.293 -20.139 1.00 76.69 97 LEU A N 1
ATOM 783 C CA . LEU A 1 97 ? 6.008 1.698 -19.819 1.00 76.69 97 LEU A CA 1
ATOM 784 C C . LEU A 1 97 ? 7.010 2.205 -18.775 1.00 76.69 97 LEU A C 1
ATOM 786 O O . LEU A 1 97 ? 7.472 1.443 -17.922 1.00 76.69 97 LEU A O 1
ATOM 790 N N . ASP A 1 98 ? 7.287 3.511 -18.808 1.00 84.06 98 ASP A N 1
ATOM 791 C CA . ASP A 1 98 ? 8.244 4.152 -17.905 1.00 84.06 98 ASP A CA 1
ATOM 792 C C . ASP A 1 98 ? 7.941 3.873 -16.425 1.00 84.06 98 ASP A C 1
ATOM 794 O O . ASP A 1 98 ? 6.806 4.005 -15.944 1.00 84.06 98 ASP A O 1
ATOM 798 N N . SER A 1 99 ? 8.995 3.569 -15.664 1.00 83.06 99 SER A N 1
ATOM 799 C CA . SER A 1 99 ? 8.924 3.303 -14.220 1.00 83.06 99 SER A CA 1
ATOM 800 C C . SER A 1 99 ? 8.332 4.469 -13.416 1.00 83.06 99 SER A C 1
ATOM 802 O O . SER A 1 99 ? 7.640 4.256 -12.419 1.00 83.06 99 SER A O 1
ATOM 804 N N . ILE A 1 100 ? 8.536 5.708 -13.874 1.00 85.75 100 ILE A N 1
ATOM 805 C CA . ILE A 1 100 ? 7.964 6.915 -13.261 1.00 85.75 100 ILE A CA 1
ATOM 806 C C . ILE A 1 100 ? 6.435 6.903 -13.364 1.00 85.75 100 ILE A C 1
ATOM 808 O O . ILE A 1 100 ? 5.746 7.208 -12.388 1.00 85.75 100 ILE A O 1
ATOM 812 N N . ILE A 1 101 ? 5.894 6.509 -14.520 1.00 87.62 101 ILE A N 1
ATOM 813 C CA . ILE A 1 101 ? 4.447 6.443 -14.750 1.00 87.62 101 ILE A CA 1
ATOM 814 C C . ILE A 1 101 ? 3.830 5.376 -13.838 1.00 87.62 101 ILE A C 1
ATOM 816 O O . ILE A 1 101 ? 2.807 5.634 -13.198 1.00 87.62 101 ILE A O 1
ATOM 820 N N . PHE A 1 102 ? 4.490 4.220 -13.702 1.00 87.94 102 PHE A N 1
ATOM 821 C CA . PHE A 1 102 ? 4.095 3.184 -12.744 1.00 87.94 102 PHE A CA 1
ATOM 822 C C . PHE A 1 102 ? 4.007 3.732 -11.311 1.00 87.94 102 PHE A C 1
ATOM 824 O O . PHE A 1 102 ? 2.990 3.526 -10.642 1.00 87.94 102 PHE A O 1
ATOM 831 N N . CYS A 1 103 ? 5.029 4.456 -10.842 1.00 89.12 103 CYS A N 1
ATOM 832 C CA . CYS A 1 103 ? 5.050 5.030 -9.495 1.00 89.12 103 CYS A CA 1
ATOM 833 C C . CYS A 1 103 ? 3.881 6.001 -9.273 1.00 89.12 103 CYS A C 1
ATOM 835 O O . CYS A 1 103 ? 3.171 5.893 -8.272 1.00 89.12 103 CYS A O 1
ATOM 837 N N . VAL A 1 104 ? 3.645 6.919 -10.217 1.00 91.12 104 VAL A N 1
ATOM 838 C CA . VAL A 1 104 ? 2.583 7.934 -10.110 1.00 91.12 104 VAL A CA 1
ATOM 839 C C . VAL A 1 104 ? 1.198 7.289 -10.098 1.00 91.12 104 VAL A C 1
ATOM 841 O O . VAL A 1 104 ? 0.392 7.582 -9.213 1.00 91.12 104 VAL A O 1
ATOM 844 N N . ILE A 1 105 ? 0.923 6.381 -11.038 1.00 92.00 105 ILE A N 1
ATOM 845 C CA . ILE A 1 105 ? -0.386 5.726 -11.148 1.00 92.00 105 ILE A CA 1
ATOM 846 C C . ILE A 1 105 ? -0.643 4.837 -9.931 1.00 92.00 105 ILE A C 1
ATOM 848 O O . ILE A 1 105 ? -1.714 4.910 -9.330 1.00 92.00 105 ILE A O 1
ATOM 852 N N . THR A 1 106 ? 0.349 4.052 -9.510 1.00 90.44 106 THR A N 1
ATOM 853 C CA . THR A 1 106 ? 0.215 3.176 -8.339 1.00 90.44 106 THR A CA 1
ATOM 854 C C . THR A 1 106 ? -0.013 3.983 -7.065 1.00 90.44 106 THR A C 1
ATOM 856 O O . THR A 1 106 ? -0.888 3.644 -6.266 1.00 90.44 106 THR A O 1
ATOM 859 N N . PHE A 1 107 ? 0.718 5.086 -6.884 1.00 90.56 107 PHE A N 1
ATOM 860 C CA . PHE A 1 107 ? 0.525 5.982 -5.747 1.00 90.56 107 PHE A CA 1
ATOM 861 C C . PHE A 1 107 ? -0.883 6.589 -5.739 1.00 90.56 107 PHE A C 1
ATOM 863 O O . PHE A 1 107 ? -1.560 6.565 -4.708 1.00 90.56 107 PHE A O 1
ATOM 870 N N . PHE A 1 108 ? -1.363 7.055 -6.895 1.00 92.12 108 PHE A N 1
ATOM 871 C CA . PHE A 1 108 ? -2.711 7.596 -7.039 1.00 92.12 108 PHE A CA 1
ATOM 872 C C . PHE A 1 108 ? -3.791 6.549 -6.724 1.00 92.12 108 PHE A C 1
ATOM 874 O O . PHE A 1 108 ? -4.668 6.804 -5.900 1.00 92.12 108 PHE A O 1
ATOM 881 N N . CYS A 1 109 ? -3.698 5.341 -7.292 1.00 90.50 109 CYS A N 1
ATOM 882 C CA . CYS A 1 109 ? -4.634 4.246 -7.020 1.00 90.50 109 CYS A CA 1
ATOM 883 C C . CYS A 1 109 ? -4.703 3.894 -5.527 1.00 90.50 109 CYS A C 1
ATOM 885 O O . CYS A 1 109 ? -5.789 3.662 -4.984 1.00 90.50 109 CYS A O 1
ATOM 887 N N . ILE A 1 110 ? -3.557 3.878 -4.843 1.00 88.38 110 ILE A N 1
ATOM 888 C CA . ILE A 1 110 ? -3.501 3.575 -3.410 1.00 88.38 110 ILE A CA 1
ATOM 889 C C . ILE A 1 110 ? -4.115 4.707 -2.590 1.00 88.38 110 ILE A C 1
ATOM 891 O O . ILE A 1 110 ? -4.913 4.423 -1.698 1.00 88.38 110 ILE A O 1
ATOM 895 N N . ILE A 1 111 ? -3.823 5.972 -2.910 1.00 88.62 111 ILE A N 1
ATOM 896 C CA . ILE A 1 111 ? -4.456 7.118 -2.243 1.00 88.62 111 ILE A CA 1
ATOM 897 C C . ILE A 1 111 ? -5.972 7.069 -2.397 1.00 88.62 111 ILE A C 1
ATOM 899 O O . ILE A 1 111 ? -6.679 7.197 -1.399 1.00 88.62 111 ILE A O 1
ATOM 903 N N . VAL A 1 112 ? -6.476 6.842 -3.612 1.00 89.38 112 VAL A N 1
ATOM 904 C CA . VAL A 1 112 ? -7.920 6.746 -3.866 1.00 89.38 112 VAL A CA 1
ATOM 905 C C . VAL A 1 112 ? -8.532 5.619 -3.034 1.00 89.38 112 VAL A C 1
ATOM 907 O O . VAL A 1 112 ? -9.538 5.829 -2.360 1.00 89.38 112 VAL A O 1
ATOM 910 N N . THR A 1 113 ? -7.889 4.450 -2.991 1.00 85.94 113 THR A N 1
ATOM 911 C CA . THR A 1 113 ? -8.369 3.308 -2.196 1.00 85.94 113 THR A CA 1
ATOM 912 C C . THR A 1 113 ? -8.391 3.622 -0.697 1.00 85.94 113 THR A C 1
ATOM 914 O O . THR A 1 113 ? -9.351 3.285 -0.004 1.00 85.94 113 THR A O 1
ATOM 917 N N . VAL A 1 114 ? -7.366 4.308 -0.183 1.00 83.50 114 VAL A N 1
ATOM 918 C CA . VAL A 1 114 ? -7.298 4.733 1.224 1.00 83.50 114 VAL A CA 1
ATOM 919 C C . VAL A 1 114 ? -8.334 5.816 1.533 1.00 83.50 114 VAL A C 1
ATOM 921 O O . VAL A 1 114 ? -8.938 5.779 2.603 1.00 83.50 114 VAL A O 1
ATOM 924 N N . MET A 1 115 ? -8.588 6.754 0.618 1.00 85.38 115 MET A N 1
ATOM 925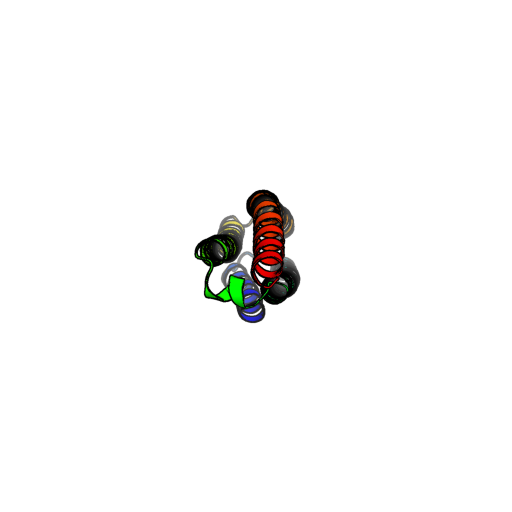 C CA . MET A 1 115 ? -9.644 7.758 0.776 1.00 85.38 115 MET A CA 1
ATOM 926 C C . MET A 1 115 ? -11.027 7.112 0.825 1.00 85.38 115 MET A C 1
ATOM 928 O O . MET A 1 115 ? -11.789 7.403 1.744 1.00 85.38 115 MET A O 1
ATOM 932 N N . VAL A 1 116 ? -11.327 6.191 -0.097 1.00 86.25 116 VAL A N 1
ATOM 933 C CA . VAL A 1 116 ? -12.579 5.418 -0.087 1.00 86.25 116 VAL A CA 1
ATOM 934 C C . VAL A 1 116 ? -12.717 4.651 1.225 1.00 86.25 116 VAL A C 1
ATOM 936 O O . VAL A 1 116 ? -13.748 4.751 1.887 1.00 86.25 116 VAL A O 1
ATOM 939 N N . MET A 1 117 ? -11.654 3.970 1.665 1.00 83.12 117 MET A N 1
ATOM 940 C CA . MET A 1 117 ? -11.633 3.282 2.956 1.00 83.12 117 MET A CA 1
ATOM 941 C C . MET A 1 117 ? -11.913 4.243 4.123 1.00 83.12 117 MET A C 1
ATOM 943 O O . MET A 1 117 ? -12.692 3.903 5.009 1.00 83.12 117 MET A O 1
ATOM 947 N N . ASN A 1 118 ? -11.303 5.431 4.143 1.00 80.94 118 ASN A N 1
ATOM 948 C CA . ASN A 1 118 ? -11.501 6.412 5.211 1.00 80.94 118 ASN A CA 1
ATOM 949 C C . ASN A 1 118 ? -12.918 6.997 5.216 1.00 80.94 118 ASN A C 1
ATOM 951 O O . ASN A 1 118 ? -13.464 7.217 6.293 1.00 80.94 118 ASN A O 1
ATOM 955 N N . ILE A 1 119 ? -13.527 7.227 4.051 1.00 83.38 119 ILE A N 1
ATOM 956 C CA . ILE A 1 119 ? -14.910 7.715 3.946 1.00 83.38 119 ILE A CA 1
ATOM 957 C C . ILE A 1 119 ? -15.887 6.632 4.417 1.00 83.38 119 ILE A C 1
ATOM 959 O O . ILE A 1 119 ? -16.739 6.900 5.269 1.00 83.38 119 ILE A O 1
ATOM 963 N N . ASP A 1 120 ? -15.728 5.401 3.921 1.00 80.69 120 ASP A N 1
ATOM 964 C CA . ASP A 1 120 ? -16.581 4.276 4.298 1.00 80.69 120 ASP A CA 1
ATOM 965 C C . ASP A 1 120 ? -16.454 3.979 5.793 1.00 80.69 120 ASP A C 1
ATOM 967 O O . ASP A 1 120 ? -17.446 3.996 6.522 1.00 80.69 120 ASP A O 1
ATOM 971 N N . LEU A 1 121 ? -15.233 3.744 6.284 1.00 74.44 121 LEU A N 1
ATOM 972 C CA . LEU A 1 121 ? -15.004 3.412 7.688 1.00 74.44 121 LEU A CA 1
ATOM 973 C C . LEU A 1 121 ? -15.290 4.594 8.611 1.00 74.44 121 LEU A C 1
ATOM 975 O O . LEU A 1 121 ? -15.862 4.376 9.673 1.00 74.44 121 LEU A O 1
ATOM 979 N N . GLY A 1 122 ? -14.952 5.825 8.224 1.00 71.69 122 GLY A N 1
ATOM 980 C CA . GLY A 1 122 ? -15.171 7.021 9.040 1.00 71.69 122 GLY A CA 1
ATOM 981 C C . GLY A 1 122 ? -16.645 7.233 9.379 1.00 71.69 122 GLY A C 1
ATOM 982 O O . GLY A 1 122 ? -16.982 7.515 10.531 1.00 71.69 122 GLY A O 1
ATOM 983 N N . ARG A 1 123 ? -17.542 6.982 8.416 1.00 74.25 123 ARG A N 1
ATOM 984 C CA . ARG A 1 123 ? -18.992 7.023 8.650 1.00 74.25 123 ARG A CA 1
ATOM 985 C C . ARG A 1 123 ? -19.426 6.010 9.706 1.00 74.25 123 ARG A C 1
ATOM 987 O O . ARG A 1 123 ? -20.189 6.350 10.605 1.00 74.25 123 ARG A O 1
ATOM 994 N N . TYR A 1 124 ? -18.934 4.776 9.617 1.00 67.56 124 TYR A N 1
ATOM 995 C CA . TYR A 1 124 ? -19.298 3.737 10.577 1.00 67.56 124 TYR A CA 1
ATOM 996 C C . TYR A 1 124 ? -18.652 3.946 11.950 1.00 67.56 124 TYR A C 1
ATOM 998 O O . TYR A 1 124 ? -19.295 3.675 12.960 1.00 67.56 124 TYR A O 1
ATOM 1006 N N . GLN A 1 125 ? -17.414 4.450 11.993 1.00 65.69 125 GLN A N 1
ATOM 1007 C CA . GLN A 1 125 ? -16.652 4.690 13.219 1.00 65.69 125 GLN A CA 1
ATOM 1008 C C . GLN A 1 125 ? -17.349 5.693 14.142 1.00 65.69 125 GLN A C 1
ATOM 1010 O O . GLN A 1 125 ? -17.480 5.414 15.336 1.00 65.69 125 GLN A O 1
ATOM 1015 N N . LEU A 1 126 ? -17.851 6.805 13.593 1.00 59.06 126 LEU A N 1
ATOM 1016 C CA . LEU A 1 126 ? -18.594 7.820 14.348 1.00 59.06 126 LEU A CA 1
ATOM 1017 C C . LEU A 1 126 ? -19.857 7.236 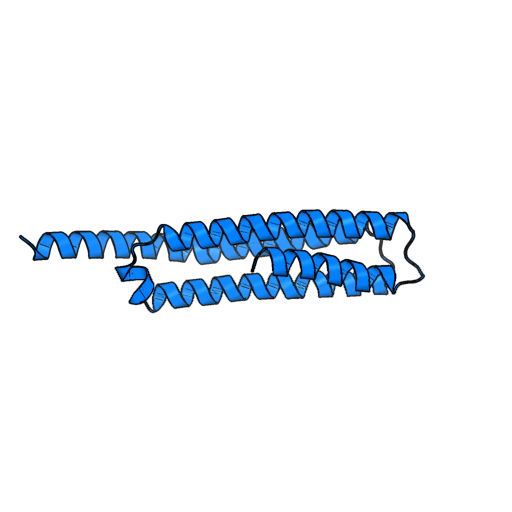14.990 1.00 59.06 126 LEU A C 1
ATOM 1019 O O . LEU A 1 126 ? -20.065 7.397 16.190 1.00 59.06 126 LEU A O 1
ATOM 1023 N N . THR A 1 127 ? -20.644 6.472 14.229 1.00 60.41 127 THR A N 1
ATOM 1024 C CA . THR A 1 127 ? -21.835 5.787 14.754 1.00 60.41 127 THR A CA 1
ATOM 1025 C C . THR A 1 127 ? -21.477 4.791 15.861 1.00 60.41 127 THR A C 1
ATOM 1027 O O . THR A 1 127 ? -22.178 4.719 16.872 1.00 60.41 127 THR A O 1
ATOM 1030 N N . THR A 1 128 ? -20.358 4.065 15.734 1.00 62.19 128 THR A N 1
ATOM 1031 C CA . THR A 1 128 ? -19.879 3.191 16.818 1.00 62.19 128 THR A CA 1
ATOM 1032 C C . THR A 1 128 ? -19.507 3.958 18.069 1.00 62.19 128 THR A C 1
ATOM 1034 O O . THR A 1 128 ? -19.930 3.544 19.143 1.00 62.19 128 THR A O 1
ATOM 1037 N N . LEU A 1 129 ? -18.746 5.050 17.964 1.00 64.31 129 LEU A N 1
ATOM 1038 C CA . LEU A 1 129 ? -18.335 5.827 19.134 1.00 64.31 129 LEU A CA 1
ATOM 1039 C C . LEU A 1 129 ? -19.553 6.361 19.890 1.00 64.31 129 LEU A C 1
ATOM 1041 O O . LEU A 1 129 ? -19.611 6.209 21.107 1.00 64.31 129 LEU A O 1
ATOM 1045 N N . THR A 1 130 ? -20.566 6.865 19.181 1.00 63.38 130 THR A N 1
ATOM 1046 C CA . THR A 1 130 ? -21.833 7.284 19.795 1.00 63.38 130 THR A CA 1
ATOM 1047 C C . THR A 1 130 ? -22.527 6.121 20.510 1.00 63.38 130 THR A C 1
ATOM 1049 O O . THR A 1 130 ? -22.863 6.253 21.683 1.00 63.38 130 THR A O 1
ATOM 1052 N N . SER A 1 131 ? -22.661 4.954 19.867 1.00 63.44 131 SER A N 1
ATOM 1053 C CA . SER A 1 131 ? -23.304 3.779 20.485 1.00 63.44 131 SER A CA 1
ATOM 1054 C C . SER A 1 131 ? -22.531 3.211 21.686 1.00 63.44 131 SER A C 1
ATOM 1056 O O . SER A 1 131 ? -23.128 2.717 22.642 1.00 63.44 131 SER A O 1
ATOM 1058 N N . VAL A 1 132 ? -21.195 3.293 21.659 1.00 65.81 132 VAL A N 1
ATOM 1059 C CA . VAL A 1 132 ? -20.320 2.868 22.758 1.00 65.81 132 VAL A CA 1
ATOM 1060 C C . VAL A 1 132 ? -20.489 3.812 23.940 1.00 65.81 132 VAL A C 1
ATOM 1062 O O . VAL A 1 132 ? -20.708 3.337 25.049 1.00 65.81 132 VAL A O 1
ATOM 1065 N N . ILE A 1 133 ? -20.441 5.129 23.709 1.00 66.75 133 ILE A N 1
ATOM 1066 C CA . ILE A 1 133 ? -20.669 6.145 24.747 1.00 66.75 133 ILE A CA 1
ATOM 1067 C C . ILE A 1 133 ? -22.051 5.954 25.370 1.00 66.75 133 ILE A C 1
ATOM 1069 O O . ILE A 1 133 ? -22.180 5.935 26.591 1.00 66.75 133 ILE A O 1
ATOM 1073 N N . GLU A 1 134 ? -23.076 5.748 24.547 1.00 69.25 134 GLU A N 1
ATOM 1074 C CA . GLU A 1 134 ? -24.446 5.566 25.015 1.00 69.25 134 GLU A CA 1
ATOM 1075 C C . GLU A 1 134 ? -24.606 4.278 25.831 1.00 69.25 134 GLU A C 1
ATOM 1077 O O . GLU A 1 134 ? -25.220 4.292 26.895 1.00 69.25 134 GLU A O 1
ATOM 1082 N N . SER A 1 135 ? -23.980 3.175 25.414 1.00 67.12 135 SER A N 1
ATOM 1083 C CA . SER A 1 135 ? -23.997 1.923 26.175 1.00 67.12 135 SER A CA 1
ATOM 1084 C C . SER A 1 135 ? -23.126 1.954 27.438 1.00 67.12 135 SER A C 1
ATOM 1086 O O . SER A 1 135 ? -23.436 1.212 28.373 1.00 67.12 135 SER A O 1
ATOM 1088 N N . VAL A 1 136 ? -22.061 2.761 27.494 1.00 67.38 136 VAL A N 1
ATOM 1089 C CA . VAL A 1 136 ? -21.288 3.003 28.728 1.00 67.38 136 VAL A CA 1
ATOM 1090 C C . VAL A 1 136 ? -22.123 3.834 29.699 1.00 67.38 136 VAL A C 1
ATOM 1092 O O . VAL A 1 136 ? -22.331 3.402 30.830 1.00 67.38 136 VAL A O 1
ATOM 1095 N N . LYS A 1 137 ? -22.714 4.937 29.226 1.00 70.25 137 LYS A N 1
ATOM 1096 C CA . LYS A 1 137 ? -23.638 5.775 30.002 1.00 70.25 137 LYS A CA 1
ATOM 1097 C C . LYS A 1 137 ? -24.805 4.958 30.566 1.00 70.25 137 LYS A C 1
ATOM 1099 O O . LYS A 1 137 ? -25.127 5.068 31.742 1.00 70.25 137 LYS A O 1
ATOM 1104 N N . ASN A 1 138 ? -25.412 4.082 29.764 1.00 65.88 138 ASN A N 1
ATOM 1105 C CA . ASN A 1 138 ? -26.522 3.240 30.226 1.00 65.88 138 ASN A CA 1
ATOM 1106 C C . ASN A 1 138 ? -26.093 2.160 31.235 1.00 65.88 138 ASN A C 1
ATOM 1108 O O . ASN A 1 138 ? -26.913 1.706 32.030 1.00 65.88 138 ASN A O 1
ATOM 1112 N N . LYS A 1 139 ? -24.828 1.717 31.202 1.00 62.81 139 LYS A N 1
ATOM 1113 C CA . LYS A 1 139 ? -24.283 0.807 32.220 1.00 62.81 139 LYS A CA 1
ATOM 1114 C C . LYS A 1 139 ? -24.044 1.516 33.547 1.00 62.81 139 LYS A C 1
ATOM 1116 O O . LYS A 1 139 ? -24.341 0.919 34.573 1.00 62.81 139 LYS A O 1
ATOM 1121 N N . GLU A 1 140 ? -23.555 2.753 33.524 1.00 58.91 140 GLU A N 1
ATOM 1122 C CA . GLU A 1 140 ? -23.417 3.568 34.737 1.00 58.91 140 GLU A CA 1
ATOM 1123 C C . GLU A 1 140 ? -24.781 3.868 35.369 1.00 58.91 140 GLU A C 1
ATOM 1125 O O . GLU A 1 140 ? -24.936 3.711 36.574 1.00 58.91 140 GLU A O 1
ATOM 1130 N N . ILE A 1 141 ? -25.799 4.182 34.558 1.00 58.31 141 ILE A N 1
ATOM 1131 C CA . ILE A 1 141 ? -27.161 4.469 35.046 1.00 58.31 141 ILE A CA 1
ATOM 1132 C C . ILE A 1 141 ? -27.838 3.238 35.673 1.00 58.31 141 ILE A C 1
ATOM 1134 O O . ILE A 1 141 ? -28.645 3.390 36.578 1.00 58.31 141 ILE A O 1
ATOM 1138 N N . LYS A 1 142 ? -27.527 2.014 35.226 1.00 52.47 142 LYS A N 1
ATOM 1139 C CA . LYS A 1 142 ? -28.094 0.776 35.804 1.00 52.47 142 LYS A CA 1
ATOM 1140 C C . LYS A 1 142 ? -27.416 0.306 37.097 1.00 52.47 142 LYS A C 1
ATOM 1142 O O . LYS A 1 142 ? -27.869 -0.678 37.677 1.00 52.47 142 LYS A O 1
ATOM 1147 N N . LEU A 1 143 ? -26.306 0.930 37.485 1.00 51.16 143 LEU A N 1
ATOM 1148 C CA . LEU A 1 143 ? -25.543 0.611 38.697 1.00 51.16 143 LEU A CA 1
ATOM 1149 C C . LEU A 1 143 ? -25.830 1.583 39.856 1.00 51.16 143 LEU A C 1
ATOM 1151 O O . LEU A 1 143 ? -25.313 1.362 40.950 1.00 51.16 143 LEU A O 1
ATOM 1155 N N . GLN A 1 144 ? -26.641 2.618 39.615 1.00 40.97 144 GLN A N 1
ATOM 1156 C CA . GLN A 1 144 ? -27.257 3.475 40.633 1.00 40.97 144 GLN A CA 1
ATOM 1157 C C . GLN A 1 144 ? -28.693 3.025 40.905 1.00 40.97 144 GLN A C 1
ATOM 1159 O O . GLN A 1 144 ? -29.123 3.182 42.067 1.00 40.97 144 GLN A O 1
#

Organism: NCBI:txid1134687

Secondary structure (DSSP, 8-state):
-HHHHHHHHHHHHHHHHHS-TTS-HHHHHHHHHHHHHHHHHHHHHHHHHHHHHHTS-HHHHHH-HHHHHHHHHHHHHHHHHHHHHHHHHHHHHHHT--HHHHHHHHHHHHHHHHHHHHHHHHHHHHHHHHHHHHHHHHHHHTT-

Foldseek 3Di:
DLLVLLVLLLVLLCVQQVVQPLDDPVLSVLSNVLSNVVSVVSNVVVVVVVVVLVPDDVVCNPPPPLVVVLVVVVVVLVVVLSVVSSVLSNVCSVVVHGSVVSSVVNVVVNVVSVVVNCVVSVVVVVVVVVVSVVVVVVVVVVVD

Radius of gyration: 19.94 Å; chains: 1; bounding box: 47×19×62 Å

pLDDT: mean 79.79, std 10.18, range [40.97, 92.19]